Protein 3KU7 (pdb70)

Secondary structure (DSSP, 8-state):
--SSS-EEEEEEEEESS---TTHHHHHHHHHHHHHHHH---EEEEE----EEEEEEEEE--/---EEEEEEEE-SSS--TTTTTHHHHHHHHHHHHH---EEEEEE---EEEEEEEE---

Structure (mmCIF, N/CA/C/O backbone):
data_3KU7
#
_entry.id   3KU7
#
_cell.length_a   70.840
_cell.length_b   70.840
_cell.length_c   65.509
_cell.angle_alpha   90.00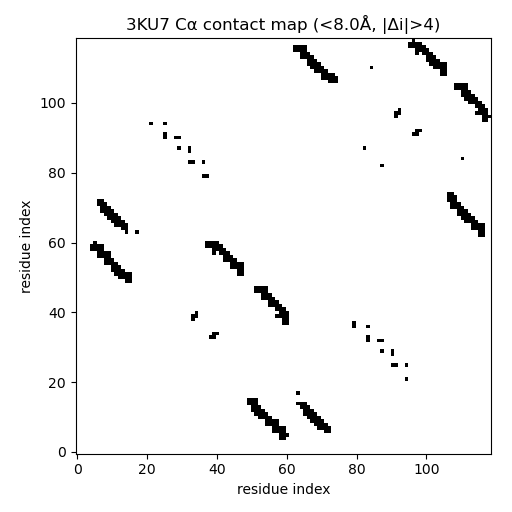
_cell.angle_beta   90.00
_cell.angle_gamma   120.00
#
_symmetry.space_group_name_H-M   'P 64'
#
loop_
_atom_site.group_PDB
_atom_site.id
_atom_site.type_symbol
_atom_site.label_atom_id
_atom_site.label_alt_id
_atom_site.label_comp_id
_atom_site.label_asym_id
_atom_site.label_entity_id
_atom_site.label_seq_id
_atom_site.pdbx_PDB_ins_code
_atom_site.Cartn_x
_atom_site.Cartn_y
_atom_site.Cartn_z
_atom_site.occupancy
_atom_site.B_iso_or_equiv
_atom_site.auth_seq_id
_atom_site.auth_comp_id
_atom_site.auth_asym_id
_atom_site.auth_atom_id
_atom_site.pdbx_PDB_model_num
ATOM 1 N N . ALA A 1 16 ? -28.289 23.668 -0.901 1.00 123.73 13 ALA A N 1
ATOM 2 C CA . ALA A 1 16 ? -28.364 24.582 0.266 1.00 125.16 13 ALA A CA 1
ATOM 3 C C . ALA A 1 16 ? -27.162 24.414 1.187 1.00 124.83 13 ALA A C 1
ATOM 4 O O . ALA A 1 16 ? -26.246 23.640 0.906 1.00 124.28 13 ALA A O 1
ATOM 6 N N . ALA A 1 17 ? -27.178 25.144 2.292 1.00 125.60 14 ALA A N 1
ATOM 7 C CA . ALA A 1 17 ? -26.084 25.095 3.245 1.00 124.66 14 ALA A CA 1
ATOM 8 C C . ALA A 1 17 ? -26.216 23.916 4.196 1.00 125.20 14 ALA A C 1
ATOM 9 O O . ALA A 1 17 ? -26.153 24.086 5.413 1.00 124.49 14 ALA A O 1
ATOM 11 N N . THR A 1 18 ? -26.394 22.717 3.642 1.00 124.97 15 THR A N 1
ATOM 12 C CA . THR A 1 18 ? -26.535 21.531 4.483 1.00 123.29 15 THR A CA 1
ATOM 13 C C . THR A 1 18 ? -26.362 20.155 3.804 1.00 122.41 15 THR A C 1
ATOM 14 O O . THR A 1 18 ? -25.541 19.344 4.244 1.00 123.05 15 THR A O 1
ATOM 18 N N . ALA A 1 19 ? -27.119 19.889 2.741 1.00 119.18 16 ALA A N 1
ATOM 19 C CA . ALA A 1 19 ? -27.033 18.598 2.061 1.00 115.59 16 ALA A CA 1
ATOM 20 C C . ALA A 1 19 ? -25.758 18.443 1.238 1.00 112.38 16 ALA A C 1
ATOM 21 O O . ALA A 1 19 ? -25.319 19.374 0.566 1.00 112.45 16 ALA A O 1
ATOM 23 N N . THR A 1 20 ? -25.178 17.247 1.305 1.00 108.27 17 THR A N 1
ATOM 24 C CA . THR A 1 20 ? -23.948 16.901 0.591 1.00 104.03 17 THR A CA 1
ATOM 25 C C . THR A 1 20 ? -22.698 17.338 1.341 1.00 99.59 17 THR A C 1
ATOM 26 O O . THR A 1 20 ? -22.417 18.530 1.481 1.00 99.39 17 THR A O 1
ATOM 30 N N . ASP A 1 21 ? -21.949 16.358 1.826 1.00 94.58 18 ASP A N 1
ATOM 31 C CA . ASP A 1 21 ? -20.719 16.633 2.550 1.00 90.25 18 ASP A CA 1
ATOM 32 C C . ASP A 1 21 ? -19.539 16.570 1.612 1.00 86.80 18 ASP A C 1
ATOM 33 O O . ASP A 1 21 ? -19.303 15.567 0.937 1.00 86.73 18 ASP A O 1
ATOM 38 N N . ARG A 1 22 ? -18.793 17.658 1.578 1.00 84.75 19 ARG A N 1
ATOM 39 C CA . ARG A 1 22 ? -17.649 17.759 0.705 1.00 82.01 19 ARG A CA 1
ATOM 40 C C . ARG A 1 22 ? -16.359 17.760 1.520 1.00 75.80 19 ARG A C 1
ATOM 41 O O . ARG A 1 22 ? -16.367 17.998 2.724 1.00 76.20 19 ARG A O 1
ATOM 49 N N . LEU A 1 23 ? -15.261 17.460 0.838 1.00 68.49 20 LEU A N 1
ATOM 50 C CA . LEU A 1 23 ? -13.918 17.446 1.400 1.00 61.11 20 LEU A CA 1
ATOM 51 C C . LEU A 1 23 ? -13.111 18.082 0.267 1.00 57.80 20 LEU A C 1
ATOM 52 O O . LEU A 1 23 ? -13.412 17.848 -0.896 1.00 55.87 20 LEU A O 1
ATOM 57 N N . LYS A 1 24 ? -12.096 18.876 0.603 1.00 54.75 21 LYS A N 1
ATOM 58 C CA . LYS A 1 24 ? -11.287 19.567 -0.398 1.00 51.49 21 LYS A CA 1
ATOM 59 C C . LYS A 1 24 ? -9.793 19.412 -0.182 1.00 48.57 21 LYS A C 1
ATOM 60 O O . LYS A 1 24 ? -9.293 19.626 0.900 1.00 47.29 21 LYS A O 1
ATOM 66 N N . LEU A 1 25 ? -9.076 19.087 -1.246 1.00 46.47 22 LEU A N 1
ATOM 67 C CA . LEU A 1 25 ? -7.638 18.896 -1.172 1.00 44.80 22 LEU A CA 1
ATOM 68 C C . LEU A 1 25 ? -6.887 19.763 -2.163 1.00 43.96 22 LEU A C 1
ATOM 69 O O . LEU A 1 25 ? -7.194 19.774 -3.348 1.00 44.43 22 LEU A O 1
ATOM 74 N N . ILE A 1 26 ? -5.886 20.481 -1.674 1.00 43.29 23 ILE A N 1
ATOM 75 C CA . ILE A 1 26 ? -5.094 21.338 -2.538 1.00 43.00 23 ILE A CA 1
ATOM 76 C C . ILE A 1 26 ? -3.636 20.967 -2.505 1.00 43.21 23 ILE A C 1
ATOM 77 O O . ILE A 1 26 ? -3.060 20.745 -1.439 1.00 43.47 23 ILE A O 1
ATOM 82 N N . LEU A 1 27 ? -3.039 20.873 -3.682 1.00 43.23 24 LEU A N 1
ATOM 83 C CA . LEU A 1 27 ? -1.624 20.572 -3.751 1.00 44.29 24 LEU A CA 1
ATOM 84 C C . LEU A 1 27 ? -0.982 21.731 -4.469 1.00 44.52 24 LEU A C 1
ATOM 85 O O . LEU A 1 27 ? -1.176 21.913 -5.662 1.00 44.35 24 LEU A O 1
ATOM 90 N N . ALA A 1 28 ? -0.218 22.525 -3.736 1.00 46.71 25 ALA A N 1
ATOM 91 C CA . ALA A 1 28 ? 0.433 23.676 -4.331 1.00 50.99 25 ALA A CA 1
ATOM 92 C C . ALA A 1 28 ? 1.946 23.528 -4.458 1.00 54.82 25 ALA A C 1
ATOM 93 O O . ALA A 1 28 ? 2.602 22.874 -3.660 1.00 54.85 25 ALA A O 1
ATOM 95 N N . LYS A 1 29 ? 2.490 24.150 -5.495 1.00 59.31 26 LYS A N 1
ATOM 96 C CA . LYS A 1 29 ? 3.917 24.116 -5.752 1.00 64.04 26 LYS A CA 1
ATOM 97 C C . LYS A 1 29 ? 4.350 25.258 -6.651 1.00 68.04 26 LYS A C 1
ATOM 98 O O . LYS A 1 29 ? 3.542 26.065 -7.114 1.00 67.86 26 LYS A O 1
ATOM 104 N N . GLU A 1 30 ? 5.655 25.307 -6.878 1.00 73.39 27 GLU A N 1
ATOM 105 C CA . GLU A 1 30 ? 6.266 26.301 -7.739 1.00 78.30 27 GLU A CA 1
ATOM 106 C C . GLU A 1 30 ? 5.834 25.935 -9.141 1.00 79.33 27 GLU A C 1
ATOM 107 O O . GLU A 1 30 ? 6.041 24.798 -9.568 1.00 81.07 27 GLU A O 1
ATOM 113 N N . ARG A 1 31 ? 5.216 26.851 -9.870 1.00 79.33 28 ARG A N 1
ATOM 114 C CA . ARG A 1 31 ? 4.834 26.455 -11.208 1.00 79.93 28 ARG A CA 1
ATOM 115 C C . ARG A 1 31 ? 6.077 26.034 -11.991 1.00 79.59 28 ARG A C 1
ATOM 116 O O . ARG A 1 31 ? 6.025 25.120 -12.808 1.00 78.26 28 ARG A O 1
ATOM 124 N N . THR A 1 32 ? 7.189 26.720 -11.726 1.00 80.49 29 THR A N 1
ATOM 125 C CA . THR A 1 32 ? 8.505 26.477 -12.357 1.00 80.75 29 THR A CA 1
ATOM 126 C C . THR A 1 32 ? 9.065 25.069 -12.069 1.00 81.02 29 THR A C 1
ATOM 127 O O . THR A 1 32 ? 9.544 24.383 -12.976 1.00 81.74 29 THR A O 1
ATOM 131 N N . LEU A 1 33 ? 9.007 24.661 -10.802 1.00 80.39 30 LEU A N 1
ATOM 132 C CA . LEU A 1 33 ? 9.503 23.363 -10.350 1.00 77.61 30 LEU A CA 1
ATOM 133 C C . LEU A 1 33 ? 9.222 22.218 -11.302 1.00 76.42 30 LEU A C 1
ATOM 134 O O . LEU A 1 33 ? 8.213 22.218 -11.998 1.00 75.50 30 LEU A O 1
ATOM 139 N N . ASN A 1 34 ? 10.113 21.228 -11.304 1.00 75.49 31 ASN A N 1
ATOM 140 C CA . ASN A 1 34 ? 9.958 20.066 -12.170 1.00 75.35 31 ASN A CA 1
ATOM 141 C C . ASN A 1 34 ? 9.017 19.056 -11.523 1.00 74.06 31 ASN A C 1
ATOM 142 O O . ASN A 1 34 ? 7.797 19.192 -11.616 1.00 75.12 31 ASN A O 1
ATOM 147 N N . LEU A 1 35 ? 9.574 18.051 -10.857 1.00 71.85 32 LEU A N 1
ATOM 148 C CA . LEU A 1 35 ? 8.749 17.029 -10.228 1.00 69.89 32 LEU A CA 1
ATOM 149 C C . LEU A 1 35 ? 7.941 16.334 -11.309 1.00 69.02 32 LEU A C 1
ATOM 150 O O . LEU A 1 35 ? 6.797 16.698 -11.581 1.00 68.88 32 LEU A O 1
ATOM 155 N N . PRO A 1 36 ? 8.527 15.316 -11.942 1.00 68.98 33 PRO A N 1
ATOM 156 C CA . PRO A 1 36 ? 7.795 14.621 -12.993 1.00 68.05 33 PRO A CA 1
ATOM 157 C C . PRO A 1 36 ? 6.770 13.618 -12.472 1.00 70.97 33 PRO A C 1
ATOM 158 O O . PRO A 1 36 ? 6.030 13.038 -13.263 1.00 72.71 33 PRO A O 1
ATOM 162 N N . TYR A 1 37 ? 6.713 13.415 -11.155 1.00 71.51 34 TYR A N 1
ATOM 163 C CA . TYR A 1 37 ? 5.791 12.433 -10.561 1.00 70.71 34 TYR A CA 1
ATOM 164 C C . TYR A 1 37 ? 4.515 13.017 -9.968 1.00 70.60 34 TYR A C 1
ATOM 165 O O . TYR A 1 37 ? 3.693 12.302 -9.393 1.00 70.17 34 TYR A O 1
ATOM 174 N N . MET A 1 38 ? 4.371 14.326 -10.079 1.00 69.26 35 MET A N 1
ATOM 175 C CA . MET A 1 38 ? 3.193 14.983 -9.558 1.00 68.95 35 MET A CA 1
ATOM 176 C C . MET A 1 38 ? 1.956 14.173 -9.906 1.00 68.18 35 MET A C 1
ATOM 177 O O . MET A 1 38 ? 1.131 13.876 -9.047 1.00 69.06 35 MET A O 1
ATOM 182 N N . GLU A 1 39 ? 1.847 13.797 -11.172 1.00 68.29 36 GLU A N 1
ATOM 183 C CA . GLU A 1 39 ? 0.709 13.023 -11.641 1.00 68.38 36 GLU A CA 1
ATOM 184 C C . GLU A 1 39 ? 0.540 11.762 -10.817 1.00 65.92 36 GLU A C 1
ATOM 185 O O . GLU A 1 39 ? -0.504 11.497 -10.218 1.00 66.14 36 GLU A O 1
ATOM 191 N N . GLU A 1 40 ? 1.607 10.987 -10.796 1.00 64.38 37 GLU A N 1
ATOM 192 C CA . GLU A 1 40 ? 1.614 9.738 -10.087 1.00 64.00 37 GLU A CA 1
ATOM 193 C C . GLU A 1 40 ? 1.277 9.985 -8.643 1.00 61.56 37 GLU A C 1
ATOM 194 O O . GLU A 1 40 ? 0.614 9.178 -7.998 1.00 62.83 37 GLU A O 1
ATOM 200 N N . MET A 1 41 ? 1.730 11.108 -8.124 1.00 58.30 38 MET A N 1
ATOM 201 C CA . MET A 1 41 ? 1.452 11.403 -6.739 1.00 56.45 38 MET A CA 1
ATOM 202 C C . MET A 1 41 ? -0.037 11.747 -6.572 1.00 55.12 38 MET A C 1
ATOM 203 O O . MET A 1 41 ? -0.697 11.328 -5.614 1.00 55.66 38 MET A O 1
ATOM 208 N N . ARG A 1 42 ? -0.564 12.495 -7.529 1.00 52.88 39 ARG A N 1
ATOM 209 C CA . ARG A 1 42 ? -1.958 12.902 -7.500 1.00 50.77 39 ARG A CA 1
ATOM 210 C C . ARG A 1 42 ? -2.783 11.664 -7.375 1.00 49.34 39 ARG A C 1
ATOM 211 O O . ARG A 1 42 ? -3.550 11.489 -6.425 1.00 48.21 39 ARG A O 1
ATOM 219 N N . LYS A 1 43 ? -2.592 10.799 -8.361 1.00 49.63 40 LYS A N 1
ATOM 220 C CA . LYS A 1 43 ? -3.320 9.555 -8.437 1.00 50.76 40 LYS A CA 1
ATOM 221 C C . LYS A 1 43 ? -3.297 8.789 -7.133 1.00 50.16 40 LYS A C 1
ATOM 222 O O . LYS A 1 43 ? -4.351 8.362 -6.651 1.00 50.04 40 LYS A O 1
ATOM 228 N N . GLU A 1 44 ? -2.112 8.621 -6.548 1.00 50.76 41 GLU A N 1
ATOM 229 C CA . GLU A 1 44 ? -2.019 7.863 -5.301 1.00 51.83 41 GLU A CA 1
ATOM 230 C C . GLU A 1 44 ? -2.670 8.596 -4.134 1.00 50.93 41 GLU A C 1
ATOM 231 O O . GLU A 1 44 ? -3.344 7.981 -3.308 1.00 51.80 41 GLU A O 1
ATOM 237 N N . ILE A 1 45 ? -2.484 9.908 -4.076 1.00 49.16 42 ILE A N 1
ATOM 238 C CA . ILE A 1 45 ? -3.086 10.683 -3.006 1.00 47.27 42 ILE A CA 1
ATOM 239 C C . ILE A 1 45 ? -4.596 10.497 -3.046 1.00 46.66 42 ILE A C 1
ATOM 240 O O . ILE A 1 45 ? -5.247 10.262 -2.027 1.00 44.66 42 ILE A O 1
ATOM 245 N N . ILE A 1 46 ? -5.156 10.615 -4.243 1.00 46.18 43 ILE A N 1
ATOM 246 C CA . ILE A 1 46 ? -6.596 10.455 -4.408 1.00 46.16 43 ILE A CA 1
ATOM 247 C C . ILE A 1 46 ? -6.974 9.032 -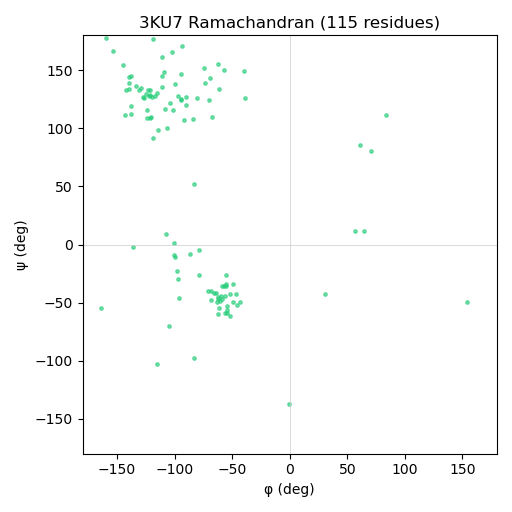4.001 1.00 45.87 43 ILE A C 1
ATOM 248 O O . ILE A 1 46 ? -7.935 8.803 -3.264 1.00 46.17 43 ILE A O 1
ATOM 253 N N . ALA A 1 47 ? -6.198 8.067 -4.472 1.00 44.51 44 ALA A N 1
ATOM 254 C CA . ALA A 1 47 ? -6.475 6.678 -4.145 1.00 43.69 44 ALA A CA 1
ATOM 255 C C . ALA A 1 47 ? -6.625 6.503 -2.635 1.00 43.57 44 ALA A C 1
ATOM 256 O O . ALA A 1 47 ? -7.526 5.825 -2.159 1.00 44.19 44 ALA A O 1
ATOM 258 N N . VAL A 1 48 ? -5.756 7.146 -1.872 1.00 42.95 45 VAL A N 1
ATOM 259 C CA . VAL A 1 48 ? -5.813 7.024 -0.421 1.00 43.08 45 VAL A CA 1
ATOM 260 C C . VAL A 1 48 ? -7.074 7.630 0.142 1.00 42.61 45 VAL A C 1
ATOM 261 O O . VAL A 1 48 ? -7.718 7.064 1.034 1.00 41.53 45 VAL A O 1
ATOM 265 N N . ILE A 1 49 ? -7.441 8.780 -0.381 1.00 43.57 46 ILE A N 1
ATOM 266 C CA . ILE A 1 49 ? -8.633 9.392 0.127 1.00 44.78 46 ILE A CA 1
ATOM 267 C C . ILE A 1 49 ? -9.818 8.469 -0.110 1.00 46.96 46 ILE A C 1
ATOM 268 O O . ILE A 1 49 ? -10.569 8.198 0.820 1.00 49.05 46 ILE A O 1
ATOM 273 N N . GLN A 1 50 ? -9.971 7.950 -1.328 1.00 47.98 47 GLN A N 1
ATOM 274 C CA . GLN A 1 50 ? -11.100 7.056 -1.633 1.00 48.70 47 GLN A CA 1
ATOM 275 C C . GLN A 1 50 ? -11.143 5.870 -0.694 1.00 49.29 47 GLN A C 1
ATOM 276 O O . GLN A 1 50 ? -12.206 5.361 -0.336 1.00 49.44 47 GLN A O 1
ATOM 282 N N . LYS A 1 51 ? -9.962 5.434 -0.304 1.00 49.18 48 LYS A N 1
ATOM 283 C CA . LYS A 1 51 ? -9.840 4.318 0.587 1.00 49.54 48 LYS A CA 1
ATOM 284 C C . LYS A 1 51 ? -10.516 4.613 1.929 1.00 50.20 48 LYS A C 1
ATOM 285 O O . LYS A 1 51 ? -11.388 3.870 2.359 1.00 51.40 48 LYS A O 1
ATOM 291 N N . TYR A 1 52 ? -10.141 5.704 2.585 1.00 50.86 49 TYR A N 1
ATOM 292 C CA . TYR A 1 52 ? -10.736 6.010 3.877 1.00 52.66 49 TYR A CA 1
ATOM 293 C C . TYR A 1 52 ? -12.115 6.624 3.828 1.00 52.77 49 TYR A C 1
ATOM 294 O O . TYR A 1 52 ? -12.881 6.462 4.763 1.00 53.16 49 TYR A O 1
ATOM 303 N N . THR A 1 53 ? -12.448 7.307 2.743 1.00 54.47 50 THR A N 1
ATOM 304 C CA . THR A 1 53 ? -13.761 7.947 2.635 1.00 55.88 50 THR A CA 1
ATOM 305 C C . THR A 1 53 ? -14.780 7.169 1.808 1.00 57.38 50 THR A C 1
ATOM 306 O O . THR A 1 53 ? -15.965 7.512 1.788 1.00 56.02 50 THR A O 1
ATOM 310 N N . LYS A 1 54 ? -14.302 6.141 1.113 1.00 59.12 51 LYS A N 1
ATOM 311 C CA . LYS A 1 54 ? -15.139 5.296 0.262 1.00 60.72 51 LYS A CA 1
ATOM 312 C C . LYS A 1 54 ? -15.893 6.116 -0.812 1.00 60.79 51 LYS A C 1
ATOM 313 O O . LYS A 1 54 ? -16.790 5.607 -1.479 1.00 60.90 51 LYS A O 1
ATOM 319 N N . SER A 1 55 ? -15.508 7.385 -0.981 1.00 59.21 52 SER A N 1
ATOM 320 C CA . SER A 1 55 ? -16.131 8.295 -1.963 1.00 56.88 52 SER A CA 1
ATOM 321 C C . SER A 1 55 ? -15.949 7.816 -3.398 1.00 56.53 52 SER A C 1
ATOM 322 O O . SER A 1 55 ? -15.003 7.097 -3.691 1.00 56.38 52 SER A O 1
ATOM 325 N N . SER A 1 56 ? -16.841 8.234 -4.292 1.00 56.65 53 SER A N 1
ATOM 326 C CA . SER A 1 56 ? -16.760 7.832 -5.690 1.00 56.07 53 SER A CA 1
ATOM 327 C C . SER A 1 56 ? -17.012 9.015 -6.620 1.00 56.44 53 SER A C 1
ATOM 328 O O . SER A 1 56 ? -16.955 8.875 -7.847 1.00 56.82 53 SER A O 1
ATOM 331 N N . ASP A 1 57 ? -17.303 10.170 -6.023 1.00 56.79 54 ASP A N 1
ATOM 332 C CA . ASP A 1 57 ? -17.516 11.401 -6.777 1.00 55.96 54 ASP A CA 1
ATOM 333 C C . ASP A 1 57 ? -16.282 12.253 -6.534 1.00 55.13 54 ASP A C 1
ATOM 334 O O . ASP A 1 57 ? -16.146 12.883 -5.497 1.00 55.92 54 ASP A O 1
ATOM 339 N N . ILE A 1 58 ? -15.364 12.248 -7.491 1.00 53.25 55 ILE A N 1
ATOM 340 C CA . ILE A 1 58 ? -14.144 13.028 -7.358 1.00 52.17 55 ILE A CA 1
ATOM 341 C C . ILE A 1 58 ? -13.865 13.948 -8.531 1.00 51.78 55 ILE A C 1
ATOM 342 O O . ILE A 1 58 ? -13.834 13.531 -9.692 1.00 51.54 55 ILE A O 1
ATOM 347 N N . HIS A 1 59 ? -13.649 15.213 -8.209 1.00 50.80 56 HIS A N 1
ATOM 348 C CA . HIS A 1 59 ? -13.387 16.196 -9.230 1.00 50.89 56 HIS A CA 1
ATOM 349 C C . HIS A 1 59 ? -12.022 16.807 -9.000 1.00 51.06 56 HIS A C 1
ATOM 350 O O . HIS A 1 59 ? -11.737 17.259 -7.904 1.00 50.31 56 HIS A O 1
ATOM 357 N N . PHE A 1 60 ? -11.171 16.806 -10.022 1.00 54.07 57 PHE A N 1
ATOM 358 C CA . PHE A 1 60 ? -9.838 17.389 -9.884 1.00 58.15 57 PHE A CA 1
ATOM 359 C C . PHE A 1 60 ? -9.384 18.224 -11.074 1.00 60.41 57 PHE A C 1
ATOM 360 O O . PHE A 1 60 ? -9.277 17.751 -12.194 1.00 61.16 57 PHE A O 1
ATOM 368 N N . LYS A 1 61 ? -9.128 19.497 -10.815 1.00 63.08 58 LYS A N 1
ATOM 369 C CA . LYS A 1 61 ? -8.672 20.403 -11.856 1.00 65.15 58 LYS A CA 1
ATOM 370 C C . LYS A 1 61 ? -7.304 20.915 -11.456 1.00 67.50 58 LYS A C 1
ATOM 371 O O . LYS A 1 61 ? -6.811 20.581 -10.376 1.00 66.01 58 LYS A O 1
ATOM 377 N N . THR A 1 62 ? -6.691 21.719 -12.320 1.00 71.49 59 THR A N 1
ATOM 378 C CA . THR A 1 62 ? -5.368 22.260 -12.032 1.00 75.62 59 THR A CA 1
ATOM 379 C C . THR A 1 62 ? -5.302 23.737 -11.611 1.00 79.53 59 THR A C 1
ATOM 380 O O . THR A 1 62 ? -5.001 24.025 -10.461 1.00 81.27 59 THR A O 1
ATOM 384 N N . LEU A 1 63 ? -5.561 24.685 -12.505 1.00 81.64 60 LEU A N 1
ATOM 385 C CA . LEU A 1 63 ? -5.513 26.090 -12.082 1.00 83.22 60 LEU A CA 1
ATOM 386 C C . LEU A 1 63 ? -6.905 26.545 -11.670 1.00 82.87 60 LEU A C 1
ATOM 387 O O . LEU A 1 63 ? -7.481 26.016 -10.719 1.00 82.30 60 LEU A O 1
ATOM 392 N N . GLN A 1 67 ? -2.142 32.898 -9.274 1.00 118.52 64 GLN A N 1
ATOM 393 C CA . GLN A 1 67 ? -0.816 33.500 -9.382 1.00 118.34 64 GLN A CA 1
ATOM 394 C C . GLN A 1 67 ? 0.088 32.663 -10.262 1.00 115.21 64 GLN A C 1
ATOM 395 O O . GLN A 1 67 ? -0.340 32.170 -11.306 1.00 114.02 64 GLN A O 1
ATOM 401 N N . SER A 1 68 ? 1.335 32.504 -9.817 1.00 112.15 65 SER A N 1
ATOM 402 C CA . SER A 1 68 ? 2.3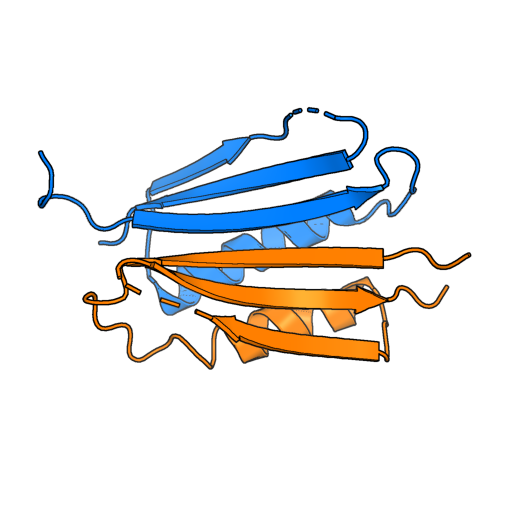50 31.724 -10.526 1.00 106.77 65 SER A CA 1
ATOM 403 C C . SER A 1 68 ? 2.592 30.426 -9.758 1.00 104.17 65 SER A C 1
ATOM 404 O O . SER A 1 68 ? 3.519 29.654 -10.042 1.00 104.44 65 SER A O 1
ATOM 407 N N . VAL A 1 69 ? 1.736 30.208 -8.769 1.00 99.90 66 VAL A N 1
ATOM 408 C CA . VAL A 1 69 ? 1.779 29.013 -7.953 1.00 94.13 66 VAL A CA 1
ATOM 409 C C . VAL A 1 69 ? 0.787 28.128 -8.671 1.00 90.15 66 VAL A C 1
ATOM 410 O O . VAL A 1 69 ? -0.176 28.636 -9.235 1.00 89.46 66 VAL A O 1
ATOM 414 N N . GLU A 1 70 ? 0.998 26.821 -8.693 1.00 84.49 67 GLU A N 1
ATOM 415 C CA . GLU A 1 70 ? 0.011 25.990 -9.361 1.00 80.13 67 GLU A CA 1
ATOM 416 C C . GLU A 1 70 ? -0.595 25.062 -8.343 1.00 74.88 67 GLU A C 1
ATOM 417 O O . GLU A 1 70 ? 0.088 24.364 -7.603 1.00 74.73 67 GLU A O 1
ATOM 423 N N . THR A 1 71 ? -1.914 25.081 -8.324 1.00 69.07 68 THR A N 1
ATOM 424 C CA . THR A 1 71 ? -2.687 24.334 -7.365 1.00 61.75 68 THR A CA 1
ATOM 425 C C . THR A 1 71 ? -3.553 23.207 -7.869 1.00 58.16 68 THR A C 1
ATOM 426 O O . THR A 1 71 ? -4.650 23.461 -8.323 1.00 56.96 68 THR A O 1
ATOM 430 N N . ILE A 1 72 ? -3.081 21.968 -7.774 1.00 54.25 69 ILE A N 1
ATOM 431 C CA . ILE A 1 72 ? -3.905 20.834 -8.184 1.00 51.09 69 ILE A CA 1
ATOM 432 C C . ILE A 1 72 ? -5.043 20.800 -7.154 1.00 50.26 69 ILE A C 1
ATOM 433 O O . ILE A 1 72 ? -4.823 20.464 -5.988 1.00 48.00 69 ILE A O 1
ATOM 438 N N . GLU A 1 73 ? -6.254 21.143 -7.584 1.00 49.64 70 GLU A N 1
ATOM 439 C CA . GLU A 1 73 ? -7.413 21.201 -6.699 1.00 48.05 70 GLU A CA 1
ATOM 440 C C . GLU A 1 73 ? -8.235 19.942 -6.859 1.00 46.61 70 GLU A C 1
ATOM 441 O O . GLU A 1 73 ? -8.437 19.477 -7.962 1.00 46.10 70 GLU A O 1
ATOM 447 N N . VAL A 1 74 ? -8.707 19.390 -5.748 1.00 45.69 71 VAL A N 1
ATOM 448 C CA . VAL A 1 74 ? -9.499 18.165 -5.773 1.00 45.75 71 VAL A CA 1
ATOM 449 C C . VAL A 1 74 ? -10.697 18.197 -4.833 1.00 47.04 71 VAL A C 1
ATOM 450 O O . VAL A 1 74 ? -10.532 18.192 -3.612 1.00 46.69 71 VAL A O 1
ATOM 454 N N . GLU A 1 75 ? -11.897 18.209 -5.421 1.00 49.60 72 GLU A N 1
ATOM 455 C CA . GLU A 1 75 ? -13.148 18.231 -4.678 1.00 51.35 72 GLU A CA 1
ATOM 456 C C . GLU A 1 75 ? -13.698 16.825 -4.557 1.00 50.18 72 GLU A C 1
ATOM 457 O O . GLU A 1 75 ? -13.873 16.090 -5.527 1.00 49.66 72 GLU A O 1
ATOM 463 N N . ILE A 1 76 ? -13.988 16.480 -3.319 1.00 49.76 73 ILE A N 1
ATOM 464 C CA . ILE A 1 76 ? -14.462 15.168 -2.965 1.00 50.05 73 ILE A CA 1
ATOM 465 C C . ILE A 1 76 ? -15.790 15.163 -2.215 1.00 50.01 73 ILE A C 1
ATOM 466 O O . ILE A 1 76 ? -15.889 15.657 -1.102 1.00 50.22 73 ILE A O 1
ATOM 471 N N . ILE A 1 77 ? -16.807 14.584 -2.836 1.00 50.11 74 ILE A N 1
ATOM 472 C CA . ILE A 1 77 ? -18.112 14.474 -2.215 1.00 50.22 74 ILE A CA 1
ATOM 473 C C . ILE A 1 77 ? -18.199 13.173 -1.432 1.00 52.35 74 ILE A C 1
ATOM 474 O O . ILE A 1 77 ? -18.077 12.097 -1.998 1.00 53.35 74 ILE A O 1
ATOM 479 N N . LEU A 1 78 ? -18.429 13.278 -0.126 1.00 52.61 75 LEU A N 1
ATOM 480 C CA . LEU A 1 78 ? -18.547 12.102 0.738 1.00 52.33 75 LEU A CA 1
ATOM 481 C C . LEU A 1 78 ? -19.863 11.347 0.565 1.00 52.74 75 LEU A C 1
ATOM 482 O O . LEU A 1 78 ? -20.885 11.924 0.204 1.00 53.90 75 LEU A O 1
ATOM 487 N N . PRO A 1 79 ? -19.847 10.035 0.824 1.00 52.53 76 PRO A N 1
ATOM 488 C CA . PRO A 1 79 ? -21.036 9.195 0.700 1.00 51.58 76 PRO A CA 1
ATOM 489 C C . PRO A 1 79 ? -22.121 9.493 1.739 1.00 52.28 76 PRO A C 1
ATOM 490 O O . PRO A 1 79 ? -21.875 9.493 2.947 1.00 52.49 76 PRO A O 1
ATOM 494 N N . ALA B 1 19 ? 15.323 29.903 -2.670 1.00 78.99 16 ALA B N 1
ATOM 495 C CA . ALA B 1 19 ? 16.293 29.366 -1.730 1.00 81.92 16 ALA B CA 1
ATOM 496 C C . ALA B 1 19 ? 16.033 27.885 -1.511 1.00 81.50 16 ALA B C 1
ATOM 497 O O . ALA B 1 19 ? 16.962 27.087 -1.543 1.00 82.71 16 ALA B O 1
ATOM 499 N N . THR B 1 20 ? 14.763 27.530 -1.300 1.00 81.22 17 THR B N 1
ATOM 500 C CA . THR B 1 20 ? 14.352 26.138 -1.071 1.00 79.12 17 THR B CA 1
ATOM 501 C C . THR B 1 20 ? 13.031 25.780 -1.785 1.00 78.48 17 THR B C 1
ATOM 502 O O . THR B 1 20 ? 12.066 26.532 -1.714 1.00 79.60 17 THR B O 1
ATOM 506 N N . ASP B 1 21 ? 12.989 24.633 -2.466 1.00 75.89 18 ASP B N 1
ATOM 507 C CA . ASP B 1 21 ? 11.779 24.217 -3.188 1.00 73.21 18 ASP B CA 1
ATOM 508 C C . ASP B 1 21 ? 10.761 23.518 -2.309 1.00 69.90 18 ASP B C 1
ATOM 509 O O . ASP B 1 21 ? 10.936 22.374 -1.909 1.00 68.85 18 ASP B O 1
ATOM 514 N N . ARG B 1 22 ? 9.671 24.221 -2.047 1.00 67.81 19 ARG B N 1
ATOM 515 C CA . ARG B 1 22 ? 8.622 23.716 -1.191 1.00 65.56 19 ARG B CA 1
ATOM 516 C C . ARG B 1 22 ? 7.385 23.194 -1.895 1.00 64.04 19 ARG B C 1
ATOM 517 O O . ARG B 1 22 ? 7.163 23.434 -3.079 1.00 65.44 19 ARG B O 1
ATOM 525 N N . LEU B 1 23 ? 6.587 22.471 -1.118 1.00 62.43 20 LEU B N 1
ATOM 526 C CA . LEU B 1 23 ? 5.340 21.850 -1.548 1.00 59.21 20 LEU B CA 1
ATOM 527 C C . LEU B 1 23 ? 4.351 22.086 -0.401 1.00 58.61 20 LEU B C 1
ATOM 528 O O . LEU B 1 23 ? 4.751 22.090 0.764 1.00 58.25 20 LEU B O 1
ATOM 533 N N . LYS B 1 24 ? 3.078 22.303 -0.715 1.00 57.66 21 LYS B N 1
ATOM 534 C CA . LYS B 1 24 ? 2.083 22.503 0.343 1.00 57.86 21 LYS B CA 1
ATOM 535 C C . LYS B 1 24 ? 0.758 21.809 0.037 1.00 55.38 21 LYS B C 1
ATOM 536 O O . LYS B 1 24 ? 0.288 21.802 -1.087 1.00 55.26 21 LYS B O 1
ATOM 542 N N . LEU B 1 25 ? 0.174 21.200 1.059 1.00 52.92 22 LEU B N 1
ATOM 543 C CA . LEU B 1 25 ? -1.071 20.472 0.891 1.00 52.01 22 LEU B CA 1
ATOM 544 C C . LEU B 1 25 ? -2.144 20.870 1.892 1.00 51.04 22 LEU B C 1
ATOM 545 O O . LEU B 1 25 ? -1.879 21.014 3.080 1.00 51.44 22 LEU B O 1
ATOM 550 N N . ILE B 1 26 ? -3.360 21.059 1.392 1.00 50.52 23 ILE B N 1
ATOM 551 C CA . ILE B 1 26 ? -4.480 21.423 2.234 1.00 49.27 23 ILE B CA 1
ATOM 552 C C . ILE B 1 26 ? -5.604 20.412 2.105 1.00 49.66 23 ILE B C 1
ATOM 553 O O . ILE B 1 26 ? -6.027 20.075 1.002 1.00 48.93 23 ILE B O 1
ATOM 558 N N . LEU B 1 27 ? -6.072 19.908 3.242 1.00 49.84 24 LEU B N 1
ATOM 559 C CA . LEU B 1 27 ? -7.188 18.976 3.263 1.00 49.39 24 LEU B CA 1
ATOM 560 C C . LEU B 1 27 ? -8.172 19.727 4.125 1.00 50.42 24 LEU B C 1
ATOM 561 O O . LEU B 1 27 ? -7.968 19.908 5.320 1.00 49.88 24 LEU B O 1
ATOM 566 N N . ALA B 1 28 ? -9.226 20.210 3.488 1.00 52.37 25 ALA B N 1
ATOM 567 C CA . ALA B 1 28 ? -10.244 20.981 4.169 1.00 54.89 25 ALA B CA 1
ATOM 568 C C . ALA B 1 28 ? -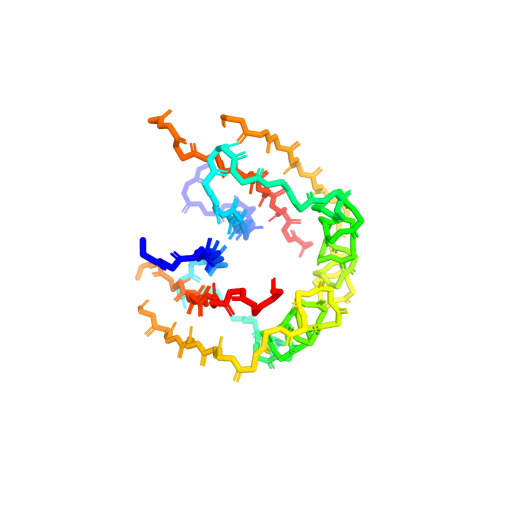11.577 20.272 4.294 1.00 57.58 25 ALA B C 1
ATOM 569 O O . ALA B 1 28 ? -11.985 19.512 3.416 1.00 57.67 25 ALA B O 1
ATOM 571 N N . LYS B 1 29 ? -12.240 20.523 5.418 1.00 61.78 26 LYS B N 1
ATOM 572 C CA . LYS B 1 29 ? -13.546 19.954 5.688 1.00 67.60 26 LYS B CA 1
ATOM 573 C C . LYS B 1 29 ? -14.285 20.879 6.636 1.00 72.26 26 LYS B C 1
ATOM 574 O O . LYS B 1 29 ? -13.713 21.801 7.216 1.00 73.48 26 LYS B O 1
ATOM 580 N N . GLU B 1 30 ? -15.576 20.647 6.768 1.00 79.09 27 GLU B N 1
ATOM 581 C CA . GLU B 1 30 ? -16.374 21.461 7.652 1.00 87.08 27 GLU B CA 1
ATOM 582 C C . GLU B 1 30 ? -16.093 20.863 9.016 1.00 88.12 27 GLU B C 1
ATOM 583 O O . GLU B 1 30 ? -16.216 19.651 9.200 1.00 90.73 27 GLU B O 1
ATOM 589 N N . ARG B 1 31 ? -15.672 21.712 9.949 1.00 90.48 28 ARG B N 1
ATOM 590 C CA . ARG B 1 31 ? -15.312 21.285 11.294 1.00 91.92 28 ARG B CA 1
ATOM 591 C C . ARG B 1 31 ? -16.374 20.521 12.069 1.00 92.06 28 ARG B C 1
ATOM 592 O O . ARG B 1 31 ? -16.038 19.755 12.975 1.00 91.80 28 ARG B O 1
ATOM 600 N N . THR B 1 32 ? -17.645 20.754 11.745 1.00 94.10 29 THR B N 1
ATOM 601 C CA . THR B 1 32 ? -18.755 20.059 12.406 1.00 94.02 29 THR B CA 1
ATOM 602 C C . THR B 1 32 ? -18.630 18.560 12.111 1.00 96.42 29 THR B C 1
ATOM 603 O O . THR B 1 32 ? -18.507 17.738 13.019 1.00 98.72 29 THR B O 1
ATOM 607 N N . LEU B 1 33 ? -18.665 18.235 10.822 1.00 94.95 30 LEU B N 1
ATOM 608 C CA . LEU B 1 33 ? -18.576 16.880 10.294 1.00 93.07 30 LEU B CA 1
ATOM 609 C C . LEU B 1 33 ? -17.585 15.954 11.009 1.00 90.14 30 LEU B C 1
ATOM 610 O O . LEU B 1 33 ? -16.404 16.254 11.148 1.00 88.82 30 LEU B O 1
ATOM 615 N N . ASN B 1 34 ? -18.089 14.803 11.438 1.00 86.70 31 ASN B N 1
ATOM 616 C CA . ASN B 1 34 ? -17.303 13.819 12.171 1.00 84.87 31 ASN B CA 1
ATOM 617 C C . ASN B 1 34 ? -16.643 12.768 11.293 1.00 82.08 31 ASN B C 1
ATOM 618 O O . ASN B 1 34 ? -17.311 11.880 10.774 1.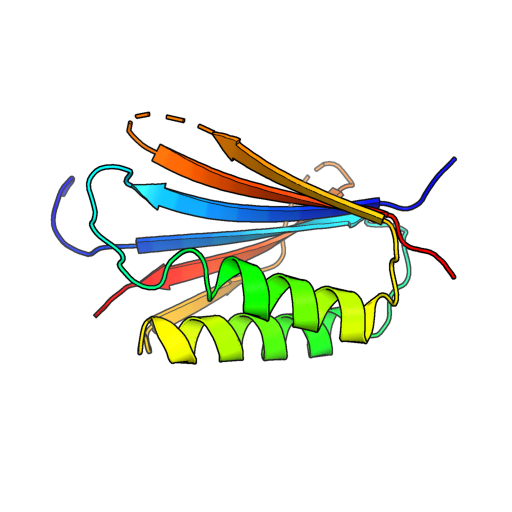00 82.55 31 ASN B O 1
ATOM 623 N N . LEU B 1 35 ? -15.324 12.871 11.143 1.00 81.24 32 LEU B N 1
ATOM 624 C CA . LEU B 1 35 ? -14.567 11.923 10.334 1.00 78.97 32 LEU B CA 1
ATOM 625 C C . LEU B 1 35 ? -13.542 11.174 11.148 1.00 77.12 32 LEU B C 1
ATOM 626 O O . LEU B 1 35 ? -12.398 11.605 11.299 1.00 78.36 32 LEU B O 1
ATOM 631 N N . PRO B 1 36 ? -13.943 10.019 11.673 1.00 74.47 33 PRO B N 1
ATOM 632 C CA . PRO B 1 36 ? -13.124 9.134 12.500 1.00 73.68 33 PRO B CA 1
ATOM 633 C C . PRO B 1 36 ? -11.742 8.817 11.921 1.00 71.98 33 PRO B C 1
ATOM 634 O O . PRO B 1 36 ? -10.760 8.676 12.648 1.00 70.66 33 PRO B O 1
ATOM 638 N N . TYR B 1 37 ? -11.680 8.727 10.599 1.00 71.09 34 TYR B N 1
ATOM 639 C CA . TYR B 1 37 ? -10.456 8.375 9.887 1.00 70.15 34 TYR B CA 1
ATOM 640 C C . TYR B 1 37 ? -9.507 9.500 9.544 1.00 69.45 34 TYR B C 1
ATOM 641 O O . TYR B 1 37 ? -8.413 9.238 9.038 1.00 68.53 34 TYR B O 1
ATOM 650 N N . MET B 1 38 ? -9.931 10.746 9.769 1.00 70.44 35 MET B N 1
ATOM 651 C CA . MET B 1 38 ? -9.042 11.878 9.534 1.00 70.72 35 MET B CA 1
ATOM 652 C C . MET B 1 38 ? -7.938 11.440 10.457 1.00 71.25 35 MET B C 1
ATOM 653 O O . MET B 1 38 ? -8.215 10.759 11.441 1.00 71.11 35 MET B O 1
ATOM 658 N N . GLU B 1 39 ? -6.700 11.800 10.164 1.00 71.47 36 GLU B N 1
ATOM 659 C CA . GLU B 1 39 ? -5.635 11.370 11.047 1.00 73.05 36 GLU B CA 1
ATOM 660 C C . GLU B 1 39 ? -5.569 9.880 10.775 1.00 72.78 36 GLU B C 1
ATOM 661 O O . GLU B 1 39 ? -6.108 9.068 11.537 1.00 72.80 36 GLU B O 1
ATOM 667 N N . GLU B 1 40 ? -4.902 9.532 9.690 1.00 72.39 37 GLU B N 1
ATOM 668 C CA . GLU B 1 40 ? -4.755 8.149 9.255 1.00 72.17 37 GLU B CA 1
ATOM 669 C C . GLU B 1 40 ? -4.571 8.466 7.805 1.00 70.77 37 GLU B C 1
ATOM 670 O O . GLU B 1 40 ? -3.665 8.005 7.114 1.00 71.60 37 GLU B O 1
ATOM 676 N N . MET B 1 41 ? -5.500 9.283 7.350 1.00 68.41 38 MET B N 1
ATOM 677 C CA . MET B 1 41 ? -5.469 9.757 5.997 1.00 64.79 38 MET B CA 1
ATOM 678 C C . MET B 1 41 ? -4.249 10.648 6.031 1.00 62.26 38 MET B C 1
ATOM 679 O O . MET B 1 41 ? -3.371 10.567 5.183 1.00 60.32 38 MET B O 1
ATOM 684 N N . ARG B 1 42 ? -4.205 11.494 7.055 1.00 59.31 39 ARG B N 1
ATOM 685 C CA . ARG B 1 42 ? -3.110 12.425 7.216 1.00 58.17 39 ARG B CA 1
ATOM 686 C C . ARG B 1 42 ? -1.837 11.613 7.208 1.00 58.33 39 ARG B C 1
ATOM 687 O O . ARG B 1 42 ? -0.931 11.876 6.427 1.00 58.45 39 ARG B O 1
ATOM 695 N N . LYS B 1 43 ? -1.779 10.600 8.059 1.00 58.65 40 LYS B N 1
ATOM 696 C CA . LYS B 1 43 ? -0.591 9.765 8.121 1.00 58.00 40 LYS B CA 1
ATOM 697 C C . LYS B 1 43 ? -0.249 9.165 6.765 1.00 58.26 40 LYS B C 1
ATOM 698 O O . LYS B 1 43 ? 0.838 9.410 6.238 1.00 58.51 40 LYS B O 1
ATOM 704 N N . GLU B 1 44 ? -1.183 8.398 6.203 1.00 59.54 41 GLU B N 1
ATOM 705 C CA . GLU B 1 44 ? -1.019 7.752 4.895 1.00 60.45 41 GLU B CA 1
ATOM 706 C C . GLU B 1 44 ? -0.587 8.753 3.832 1.00 60.07 41 GLU B C 1
ATOM 707 O O . GLU B 1 44 ? 0.480 8.625 3.238 1.00 61.00 41 GLU B O 1
ATOM 713 N N . ILE B 1 45 ? -1.431 9.745 3.598 1.00 58.21 42 ILE B N 1
ATOM 714 C CA . ILE B 1 45 ? -1.136 10.774 2.623 1.00 56.38 42 ILE B CA 1
ATOM 715 C C . ILE B 1 45 ? 0.282 11.330 2.749 1.00 55.75 42 ILE B C 1
ATOM 716 O O . ILE B 1 45 ? 0.958 11.547 1.744 1.00 54.98 42 ILE B O 1
ATOM 721 N N . ILE B 1 46 ? 0.742 11.566 3.972 1.00 54.48 43 ILE B N 1
ATOM 722 C CA . ILE B 1 46 ? 2.094 12.089 4.145 1.00 53.01 43 ILE B CA 1
ATOM 723 C C . ILE B 1 46 ? 3.042 11.024 3.611 1.00 52.51 43 ILE B C 1
ATOM 724 O O . ILE B 1 46 ? 3.919 11.302 2.785 1.00 52.82 43 ILE B O 1
ATOM 729 N N . ALA B 1 47 ? 2.826 9.792 4.057 1.00 50.44 44 ALA B N 1
ATOM 730 C CA . ALA B 1 47 ? 3.652 8.687 3.616 1.00 48.61 44 ALA B CA 1
ATOM 731 C C . ALA B 1 47 ? 3.854 8.717 2.100 1.00 48.47 44 ALA B C 1
ATOM 732 O O . ALA B 1 47 ? 4.993 8.681 1.622 1.00 49.07 44 ALA B O 1
ATOM 734 N N . VAL B 1 48 ? 2.756 8.802 1.353 1.00 47.10 45 VAL B N 1
ATOM 735 C CA . VAL B 1 48 ? 2.825 8.819 -0.106 1.00 46.37 45 VAL B CA 1
ATOM 736 C C . VAL B 1 48 ? 3.713 9.937 -0.574 1.00 46.83 45 VAL B C 1
ATOM 737 O O . VAL B 1 48 ? 4.534 9.787 -1.480 1.00 46.15 45 VAL B O 1
ATOM 741 N N . ILE B 1 49 ? 3.521 11.083 0.041 1.00 47.28 46 ILE B N 1
ATOM 742 C CA . ILE B 1 49 ? 4.319 12.226 -0.319 1.00 47.65 46 ILE B CA 1
ATOM 743 C C . ILE B 1 49 ? 5.809 11.950 -0.096 1.00 48.07 46 ILE B C 1
ATOM 744 O O . ILE B 1 49 ? 6.635 12.249 -0.954 1.00 46.83 46 ILE B O 1
ATOM 749 N N . GLN B 1 50 ? 6.141 11.346 1.043 1.00 48.31 47 GLN B N 1
ATOM 750 C CA . GLN B 1 50 ? 7.527 11.009 1.362 1.00 48.84 47 GLN B CA 1
ATOM 751 C C . GLN B 1 50 ? 8.036 9.982 0.366 1.00 50.04 47 GLN B C 1
ATOM 752 O O . GLN B 1 50 ? 9.166 10.066 -0.113 1.00 50.60 47 GLN B O 1
ATOM 758 N N . LYS B 1 51 ? 7.188 9.017 0.052 1.00 50.30 48 LYS B N 1
ATOM 759 C CA . LYS B 1 51 ? 7.544 7.987 -0.902 1.00 50.43 48 LYS B CA 1
ATOM 760 C C . LYS B 1 51 ? 7.962 8.623 -2.215 1.00 50.59 48 LYS B C 1
ATOM 761 O O . LYS B 1 51 ? 8.859 8.136 -2.898 1.00 50.03 48 LYS B O 1
ATOM 767 N N . TYR B 1 52 ? 7.305 9.721 -2.562 1.00 52.00 49 TYR B N 1
ATOM 768 C CA . TYR B 1 52 ? 7.607 10.382 -3.812 1.00 54.91 49 TYR B CA 1
ATOM 769 C C . TYR B 1 52 ? 8.553 11.545 -3.783 1.00 56.79 49 TYR B C 1
ATOM 770 O O . TYR B 1 52 ? 9.208 11.803 -4.770 1.00 58.98 49 TYR B O 1
ATOM 779 N N . THR B 1 53 ? 8.601 12.285 -2.688 1.00 58.26 50 THR B N 1
ATOM 780 C CA . THR B 1 53 ? 9.493 13.435 -2.608 1.00 59.12 50 THR B CA 1
ATOM 781 C C . THR B 1 53 ? 10.795 13.102 -1.888 1.00 60.84 50 THR B C 1
ATOM 782 O O . THR B 1 53 ? 11.818 13.768 -2.072 1.00 60.23 50 THR B O 1
ATOM 786 N N . LYS B 1 54 ? 10.736 12.055 -1.072 1.00 62.43 51 LYS B N 1
ATOM 787 C CA . LYS B 1 54 ? 11.870 11.605 -0.273 1.00 62.45 51 LYS B CA 1
ATOM 788 C C . LYS B 1 54 ? 12.250 12.675 0.744 1.00 62.72 51 LYS B C 1
ATOM 789 O O . LYS B 1 54 ? 13.305 12.599 1.367 1.00 63.85 51 LYS B O 1
ATOM 795 N N . SER B 1 55 ? 11.371 13.672 0.895 1.00 60.68 52 SER B N 1
ATOM 796 C CA . SER B 1 55 ? 11.565 14.789 1.823 1.00 57.19 52 SER B CA 1
ATOM 797 C C . SER B 1 55 ? 11.658 14.316 3.254 1.00 56.15 52 SER B C 1
ATOM 798 O O . SER B 1 55 ? 10.834 13.535 3.714 1.00 55.40 52 SER B O 1
ATOM 801 N N . SER B 1 56 ? 12.643 14.828 3.971 1.00 54.66 53 SER B N 1
ATOM 802 C CA . SER B 1 56 ? 12.855 14.417 5.351 1.00 54.03 53 SER B CA 1
ATOM 803 C C . SER B 1 56 ? 12.274 15.468 6.240 1.00 52.62 53 SER B C 1
ATOM 804 O O . SER B 1 56 ? 12.196 15.308 7.455 1.00 53.62 53 SER B O 1
ATOM 807 N N . ASP B 1 57 ? 11.900 16.569 5.613 1.00 50.89 54 ASP B N 1
ATOM 808 C CA . ASP B 1 57 ? 11.354 17.692 6.333 1.00 48.45 54 ASP B CA 1
ATOM 809 C C . ASP B 1 57 ? 9.862 17.869 6.105 1.00 45.45 54 ASP B C 1
ATOM 810 O O . ASP B 1 57 ? 9.417 18.151 5.003 1.00 44.28 54 ASP B O 1
ATOM 815 N N . ILE B 1 58 ? 9.088 17.722 7.173 1.00 42.63 55 ILE B N 1
ATOM 816 C CA . ILE B 1 58 ? 7.650 17.874 7.072 1.00 41.71 55 ILE B CA 1
ATOM 817 C C . ILE B 1 58 ? 6.969 18.555 8.246 1.00 41.84 55 ILE B C 1
ATOM 818 O O . ILE B 1 58 ? 7.214 18.221 9.404 1.00 41.18 55 ILE B O 1
ATOM 823 N N . HIS B 1 59 ? 6.103 19.514 7.933 1.00 41.98 56 HIS B N 1
ATOM 824 C CA . HIS B 1 59 ? 5.361 20.218 8.965 1.00 42.13 56 HIS B CA 1
ATOM 825 C C . HIS B 1 59 ? 3.870 20.164 8.693 1.00 43.17 56 HIS B C 1
ATOM 826 O O . HIS B 1 59 ? 3.432 20.546 7.620 1.00 42.01 56 HIS B O 1
ATOM 833 N N . PHE B 1 60 ? 3.104 19.699 9.684 1.00 44.94 57 PHE B N 1
ATOM 834 C CA . PHE B 1 60 ? 1.647 19.604 9.594 1.00 46.25 57 PHE B CA 1
ATOM 835 C C . PHE B 1 60 ? 0.995 20.168 10.850 1.00 47.18 57 PHE B C 1
ATOM 836 O O . PHE B 1 60 ? 1.437 19.940 11.965 1.00 47.41 57 PHE B O 1
ATOM 844 N N . LYS B 1 61 ? -0.052 20.947 10.645 1.00 48.21 58 LYS B N 1
ATOM 845 C CA . LYS B 1 61 ? -0.759 21.572 11.734 1.00 49.12 58 LYS B CA 1
ATOM 846 C C . LYS B 1 61 ? -2.206 21.583 11.323 1.00 49.39 58 LYS B C 1
ATOM 847 O O . LYS B 1 61 ? -2.515 21.536 10.145 1.00 49.19 58 LYS B O 1
ATOM 853 N N . THR B 1 62 ? -3.095 21.617 12.299 1.00 50.51 59 THR B N 1
ATOM 854 C CA . THR B 1 62 ? -4.515 21.674 12.017 1.00 51.78 59 THR B CA 1
ATOM 855 C C . THR B 1 62 ? -4.917 23.075 12.460 1.00 54.33 59 THR B C 1
ATOM 856 O O . THR B 1 62 ? -4.473 23.547 13.507 1.00 54.91 59 THR B O 1
ATOM 860 N N . LEU B 1 63 ? -5.714 23.758 11.642 1.00 55.86 60 LEU B N 1
ATOM 861 C CA . LEU B 1 63 ? -6.151 25.107 11.978 1.00 57.08 60 LEU B CA 1
ATOM 862 C C . LEU B 1 63 ? -7.663 25.203 12.199 1.00 57.85 60 LEU B C 1
ATOM 863 O O . LEU B 1 63 ? -8.458 24.786 11.357 1.00 58.93 60 LEU B O 1
ATOM 868 N N . SER B 1 68 ? -15.642 26.348 11.941 1.00 58.55 65 SER B N 1
ATOM 869 C CA . SER B 1 68 ? -16.437 26.448 10.723 1.00 59.17 65 SER B CA 1
ATOM 870 C C . SER B 1 68 ? -15.785 25.606 9.626 1.00 59.62 65 SER B C 1
ATOM 871 O O . SER B 1 68 ? -16.477 24.898 8.885 1.00 60.36 65 SER B O 1
ATOM 874 N N . VAL B 1 69 ? -14.459 25.684 9.526 1.00 59.74 66 VAL B N 1
ATOM 875 C CA . VAL B 1 69 ? -13.714 24.907 8.537 1.00 59.87 66 VAL B CA 1
ATOM 876 C C . VAL B 1 69 ? -12.376 24.406 9.072 1.00 60.64 66 VAL B C 1
ATOM 877 O O . VAL B 1 69 ? -11.476 25.208 9.300 1.00 62.02 66 VAL B O 1
ATOM 881 N N . GLU B 1 70 ? -12.240 23.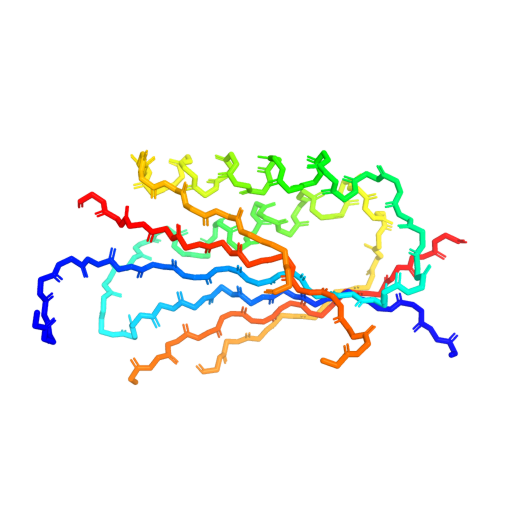090 9.267 1.00 60.97 67 GLU B N 1
ATOM 882 C CA . GLU B 1 70 ? -10.979 22.520 9.751 1.00 59.81 67 GLU B CA 1
ATOM 883 C C . GLU B 1 70 ? -10.101 22.171 8.562 1.00 58.35 67 GLU B C 1
ATOM 884 O O . GLU B 1 70 ? -10.496 21.448 7.646 1.00 57.85 67 GLU B O 1
ATOM 890 N N . THR B 1 71 ? -8.884 22.674 8.604 1.00 55.69 68 THR B N 1
ATOM 891 C CA . THR B 1 71 ? -7.961 22.471 7.522 1.00 52.05 68 THR B CA 1
ATOM 892 C C . THR B 1 71 ? -6.698 21.825 8.036 1.00 52.48 68 THR B C 1
ATOM 893 O O . THR B 1 71 ? -6.186 22.224 9.072 1.00 52.94 68 THR B O 1
ATOM 897 N N . ILE B 1 72 ? -6.225 20.791 7.348 1.00 52.35 69 ILE B N 1
ATOM 898 C CA . ILE B 1 72 ? -4.976 20.141 7.741 1.00 52.35 69 ILE B CA 1
ATOM 899 C C . ILE B 1 72 ? -3.953 20.649 6.729 1.00 52.15 69 ILE B C 1
ATOM 900 O O . ILE B 1 72 ? -4.126 20.458 5.520 1.00 50.95 69 ILE B O 1
ATOM 905 N N . GLU B 1 73 ? -2.893 21.294 7.199 1.00 53.34 70 GLU B N 1
ATOM 906 C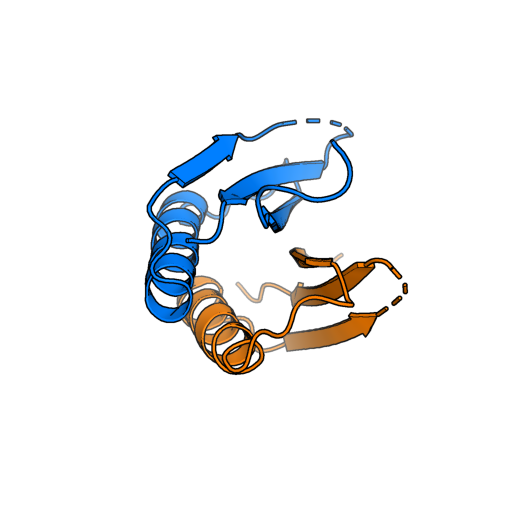 CA . GLU B 1 73 ? -1.899 21.823 6.280 1.00 55.14 70 GLU B CA 1
ATOM 907 C C . GLU B 1 73 ? -0.574 21.129 6.465 1.00 54.95 70 GLU B C 1
ATOM 908 O O . GLU B 1 73 ? -0.075 21.028 7.582 1.00 54.47 70 GLU B O 1
ATOM 914 N N . VAL B 1 74 ? 0.000 20.671 5.359 1.00 56.51 71 VAL B N 1
ATOM 915 C CA . VAL B 1 74 ? 1.281 19.998 5.381 1.00 58.33 71 VAL B CA 1
ATOM 916 C C . VAL B 1 74 ? 2.236 20.713 4.438 1.00 60.01 71 VAL B C 1
ATOM 917 O O . VAL B 1 74 ? 2.064 20.682 3.229 1.00 61.18 71 VAL B O 1
ATOM 921 N N . GLU B 1 75 ? 3.219 21.402 5.009 1.00 61.28 72 GLU B N 1
ATOM 922 C CA . GLU B 1 75 ? 4.232 22.087 4.226 1.00 62.01 72 GLU B CA 1
ATOM 923 C C . GLU B 1 75 ? 5.403 21.109 4.114 1.00 60.71 72 GLU B C 1
ATOM 924 O O . GLU B 1 75 ? 5.889 20.585 5.104 1.00 61.15 72 GLU B O 1
ATOM 930 N N . ILE B 1 76 ? 5.817 20.838 2.879 1.00 58.64 73 ILE B N 1
ATOM 931 C CA . ILE B 1 76 ? 6.895 19.899 2.576 1.00 57.50 73 ILE B CA 1
ATOM 932 C C . ILE B 1 76 ? 8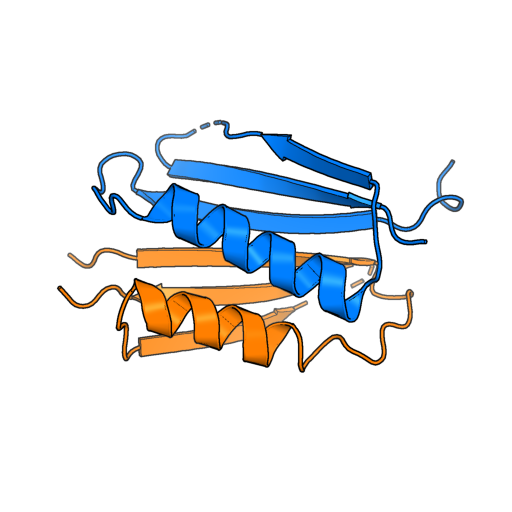.068 20.507 1.815 1.00 56.69 73 ILE B C 1
ATOM 933 O O . ILE B 1 76 ? 7.892 21.135 0.780 1.00 56.56 73 ILE B O 1
ATOM 938 N N . ILE B 1 77 ? 9.270 20.278 2.338 1.00 57.71 74 ILE B N 1
ATOM 939 C CA . ILE B 1 77 ? 10.512 20.744 1.736 1.00 56.99 74 ILE B CA 1
ATOM 940 C C . ILE B 1 77 ? 11.211 19.606 0.989 1.00 58.90 74 ILE B C 1
ATOM 941 O O . ILE B 1 77 ? 11.611 18.605 1.574 1.00 58.97 74 ILE B O 1
ATOM 946 N N . LEU B 1 78 ? 11.322 19.780 -0.325 1.00 60.02 75 LEU B N 1
ATOM 947 C CA . LEU B 1 78 ? 11.934 18.799 -1.204 1.00 62.31 75 LEU B CA 1
ATOM 948 C C . LEU B 1 78 ? 13.412 18.708 -0.969 1.00 65.68 75 LEU B C 1
ATOM 949 O O . LEU B 1 78 ? 14.081 19.705 -0.744 1.00 65.60 75 LEU B O 1
ATOM 954 N N . PRO B 1 79 ? 13.953 17.502 -1.056 1.00 69.67 76 PRO B N 1
ATOM 955 C CA . PRO B 1 79 ? 15.375 17.323 -0.819 1.00 72.33 76 PRO B CA 1
ATOM 956 C C . PRO B 1 79 ? 16.349 17.295 -2.009 1.00 75.98 76 PRO B C 1
ATOM 957 O O . PRO B 1 79 ? 17.376 17.970 -1.964 1.00 76.06 76 PRO B O 1
ATOM 961 N N . ARG B 1 80 ? 16.012 16.551 -3.064 1.00 80.51 77 ARG B N 1
ATOM 962 C CA . ARG B 1 80 ? 16.847 16.379 -4.279 1.00 83.40 77 ARG B CA 1
ATOM 963 C C . ARG B 1 80 ? 18.138 17.196 -4.450 1.00 83.29 77 ARG B C 1
ATOM 964 O O . ARG B 1 80 ? 18.326 17.763 -5.551 1.00 82.98 77 ARG B O 1
#

Solvent-accessible surface area: 7292 Å² total; per-residue (Å²): 124,104,122,76,74,57,105,2,73,4,41,8,18,21,86,160,135,17,110,13,118,45,24,90,98,0,36,121,49,1,17,53,11,0,74,109,36,5,155,3,106,73,44,95,94,96,65,147,200,82,69,32,34,24,33,2,32,0,50,20,125,168,61,40,145,3,85,4,31,4,19,18,68,170,136,37,122,23,107,42,20,89,80,0,28,113,53,3,15,50,7,0,76,109,27,6,140,2,111,65,46,96,91,90,79,111,126,88,37,19,10,23,3,66,0,51,9,63,191

Radius of gyration: 14.19 Å; Cα contacts (8 Å, |Δi|>4): 214; chains: 2; bounding box: 45×29×26 Å

B-factor: mean 64.66, std 18.41, range [40.55, 125.69]

Foldseek 3Di:
DVDPWDKDKDKDKDQLPDDPPCPVVVVVVVVVVVCVVQVFDDKDWDWPVRMIITMMMTIGD/DFDKDKDKDKDQVVDDDPCPVVCVVVVVVVVCVPQVFPDWDWDWDVMIMIMIMTTGDD

Sequence (119 aa):
AATATDRLKLILAKERTLNLPYMEEMRKEIIAVIQKYTKSSDIHFKTLQSVETIEVEIILPATDRLKLILAKERTLNLPYMEEMRKEIIAVIQKYTKSSDIHFKTLSVETIEVEIILPR

Nearest PDB structures (foldseek):
  3ku7-assembly1_B  TM=1.018E+00  e=1.727E-11  Helicobacter pylori
  3ku7-assembly1_A  TM=9.892E-01  e=1.115E-09  Helicobacter pylori
  3mcd-assembly1_B  TM=9.530E-01  e=1.795E-08  Helicobacter pylori
  3mcd-assembly1_A  TM=9.579E-01  e=4.429E-08  Helicobacter pylori
  8t0v-assembly1_B  TM=5.129E-01  e=1.542E+00  Caldanaerobacter subterraneus subsp. tengcongensis

Organism: Helicobacter pylori (strain ATCC 700392 / 26695) (NCBI:txid85962)

CATH classification: 3.30.1070.10

InterPro domains:
  IPR005527 Cell division topological specificity factor MinE [MF_00262] (3-77)
  IPR005527 Cell division topological specificity factor MinE [PF03776] (12-76)
  IPR005527 Cell division topological specificity factor MinE [TIGR01215] (1-77)
  IPR036707 Cell division topological specificity factor MinE superfamily [G3DSA:3.30.1070.10] (1-77)
  IPR036707 Cell division topological specificity factor MinE superfamily [SSF55229] (29-76)